Protein AF-A0AAJ6JNM7-F1 (afdb_monomer_lite)

Foldseek 3Di:
DDPDDDVVVVVVVVVVVCLCVPQVVVLVVDPVQADPVRDRDPVSVVVSVD

Structure (mmCIF, N/CA/C/O backbone):
data_AF-A0AAJ6JNM7-F1
#
_entry.id   AF-A0AAJ6JNM7-F1
#
loop_
_atom_site.group_PDB
_atom_site.id
_atom_site.type_symbol
_atom_site.label_atom_id
_atom_site.label_alt_id
_atom_site.label_comp_id
_atom_site.label_asym_id
_atom_site.label_entity_id
_atom_site.label_seq_id
_atom_site.pdbx_PDB_ins_code
_atom_site.Cartn_x
_atom_site.Cartn_y
_atom_site.Cartn_z
_atom_site.occupancy
_atom_site.B_iso_or_equiv
_atom_site.auth_seq_id
_atom_site.auth_comp_id
_atom_site.auth_asym_id
_atom_site.auth_atom_id
_atom_site.pdbx_PDB_model_num
ATOM 1 N N . MET A 1 1 ? -11.366 31.429 16.922 1.00 59.53 1 MET A N 1
ATOM 2 C CA . MET A 1 1 ? -11.877 30.489 15.904 1.00 59.53 1 MET A CA 1
ATOM 3 C C . MET A 1 1 ? -11.164 29.174 16.123 1.00 59.53 1 MET A C 1
ATOM 5 O O . MET A 1 1 ? -9.942 29.194 16.196 1.00 59.53 1 MET A O 1
ATOM 9 N N . ASP A 1 2 ? -11.908 28.091 16.311 1.00 73.31 2 ASP A N 1
ATOM 10 C CA . ASP A 1 2 ? -11.342 26.753 16.470 1.00 73.31 2 ASP A CA 1
ATOM 11 C C . ASP A 1 2 ? -11.306 26.064 15.096 1.00 73.31 2 ASP A C 1
ATOM 13 O O . ASP A 1 2 ? -12.342 25.923 14.448 1.00 73.31 2 ASP A O 1
ATOM 17 N N . PHE A 1 3 ? -10.105 25.715 14.633 1.00 80.81 3 PHE A N 1
ATOM 18 C CA . PHE A 1 3 ? -9.850 25.036 13.355 1.00 80.81 3 PHE A CA 1
ATOM 19 C C . PHE A 1 3 ? -9.378 23.595 13.568 1.00 80.81 3 PHE A C 1
ATOM 21 O O . PHE A 1 3 ? -8.743 23.006 12.690 1.00 80.81 3 PHE A O 1
ATOM 28 N N . MET A 1 4 ? -9.644 23.023 14.743 1.00 86.62 4 MET A N 1
ATOM 29 C CA . MET A 1 4 ? -9.285 21.642 14.995 1.00 86.62 4 MET A CA 1
ATOM 30 C C . MET A 1 4 ? -10.158 20.693 14.183 1.00 86.62 4 MET A C 1
ATOM 32 O O . MET A 1 4 ? -11.382 20.792 14.096 1.00 86.62 4 MET A O 1
ATOM 36 N N . VAL A 1 5 ? -9.482 19.737 13.567 1.00 88.69 5 VAL A N 1
ATOM 37 C CA . VAL A 1 5 ? -10.112 18.627 12.875 1.00 88.69 5 VAL A CA 1
ATOM 38 C C . VAL A 1 5 ? -10.755 17.731 13.930 1.00 88.69 5 VAL A C 1
ATOM 40 O O . VAL A 1 5 ? -10.126 17.377 14.925 1.00 88.69 5 VAL A O 1
ATOM 43 N N . SER A 1 6 ? -12.020 17.357 13.721 1.00 93.62 6 SER A N 1
ATOM 44 C CA . SER A 1 6 ? -12.720 16.491 14.675 1.00 93.62 6 SER A CA 1
ATOM 45 C C . SER A 1 6 ? -11.957 15.170 14.899 1.00 93.62 6 SER A C 1
ATOM 47 O O . SER A 1 6 ? -11.416 14.621 13.932 1.00 93.62 6 SER A O 1
ATOM 49 N N . PRO A 1 7 ? -11.986 14.588 16.114 1.00 94.00 7 PRO A N 1
ATOM 50 C CA . PRO A 1 7 ? -11.305 13.321 16.404 1.00 94.00 7 PRO A CA 1
ATOM 51 C C . PRO A 1 7 ? -11.664 12.184 15.436 1.00 94.00 7 PRO A C 1
ATOM 53 O O . PRO A 1 7 ? -10.823 11.362 15.087 1.00 94.00 7 PRO A O 1
ATOM 56 N N . ARG A 1 8 ? -12.905 12.169 14.931 1.00 95.06 8 ARG A N 1
ATOM 57 C CA . ARG A 1 8 ? -13.366 11.199 13.929 1.00 95.06 8 ARG A CA 1
ATOM 58 C C . ARG A 1 8 ? -12.598 11.301 12.609 1.00 95.06 8 ARG A C 1
ATOM 60 O O . ARG A 1 8 ? -12.329 10.287 11.977 1.00 95.06 8 ARG A O 1
ATOM 67 N N . VAL A 1 9 ? -12.273 12.511 12.165 1.00 95.81 9 VAL A N 1
ATOM 68 C CA . VAL A 1 9 ? -11.515 12.719 10.923 1.00 95.81 9 VAL A CA 1
ATOM 69 C C . VAL A 1 9 ? -10.035 12.395 11.132 1.00 95.81 9 VAL A C 1
ATOM 71 O O . VAL A 1 9 ? -9.407 11.852 10.224 1.00 95.81 9 VAL A O 1
ATOM 74 N N . GLU A 1 10 ? -9.491 12.652 12.325 1.00 96.31 10 GLU A N 1
ATOM 75 C CA . GLU A 1 10 ? -8.132 12.216 12.673 1.00 96.31 10 GLU A CA 1
ATOM 76 C C . GLU A 1 10 ? -7.991 10.688 12.673 1.00 96.31 10 GLU A C 1
ATOM 78 O O . GLU A 1 10 ? -7.007 10.175 12.141 1.00 96.31 10 GLU A O 1
ATOM 83 N N . ASP A 1 11 ? -8.992 9.948 13.165 1.00 97.06 11 ASP A N 1
ATOM 84 C CA . ASP A 1 11 ? -9.014 8.479 13.073 1.00 97.06 11 ASP A CA 1
ATOM 85 C C . ASP A 1 11 ? -8.907 8.001 11.616 1.00 97.06 11 ASP A C 1
ATOM 87 O O . ASP A 1 11 ? -8.036 7.196 11.267 1.00 97.06 11 ASP A O 1
ATOM 91 N N . PHE A 1 12 ? -9.735 8.558 10.726 1.00 97.44 12 PHE A N 1
ATOM 92 C CA . PHE A 1 12 ? -9.663 8.227 9.304 1.00 97.44 12 PHE A CA 1
ATOM 93 C C . PHE A 1 12 ? -8.297 8.568 8.705 1.00 97.44 12 PHE A C 1
ATOM 95 O O . PHE A 1 12 ? -7.742 7.763 7.955 1.00 97.44 12 PHE A O 1
ATOM 102 N N . ARG A 1 13 ? -7.718 9.720 9.059 1.00 97.06 13 ARG A N 1
ATOM 103 C CA . ARG A 1 13 ? -6.391 10.116 8.577 1.00 97.06 13 ARG A CA 1
ATOM 104 C C . ARG A 1 13 ? -5.316 9.131 9.023 1.00 97.06 13 ARG A C 1
ATOM 106 O O . ARG A 1 13 ? -4.510 8.713 8.195 1.00 97.06 13 ARG A O 1
ATOM 113 N N . ALA A 1 14 ? -5.325 8.719 10.288 1.00 97.62 14 ALA A N 1
ATOM 114 C CA . ALA A 1 14 ? -4.369 7.748 10.812 1.00 97.62 14 ALA A CA 1
ATOM 115 C C . ALA A 1 14 ? -4.462 6.403 10.072 1.00 97.62 14 ALA A C 1
ATOM 117 O O . ALA A 1 14 ? -3.439 5.823 9.695 1.00 97.62 14 ALA A O 1
ATOM 118 N N . ARG A 1 15 ? -5.685 5.937 9.791 1.00 97.88 15 ARG A N 1
ATOM 119 C CA . ARG A 1 15 ? -5.934 4.701 9.033 1.00 97.88 15 ARG A CA 1
ATOM 120 C C . ARG A 1 15 ? -5.457 4.799 7.583 1.00 97.88 15 ARG A C 1
ATOM 122 O O . ARG A 1 15 ? -4.817 3.869 7.096 1.00 97.88 15 ARG A O 1
ATOM 129 N N . ILE A 1 16 ? -5.701 5.929 6.916 1.00 97.31 16 ILE A N 1
ATOM 130 C CA . ILE A 1 16 ? -5.215 6.182 5.551 1.00 97.31 16 ILE A CA 1
ATOM 131 C C . ILE A 1 16 ? -3.685 6.205 5.524 1.00 97.31 16 ILE A C 1
ATOM 133 O O . ILE A 1 16 ? -3.085 5.540 4.684 1.0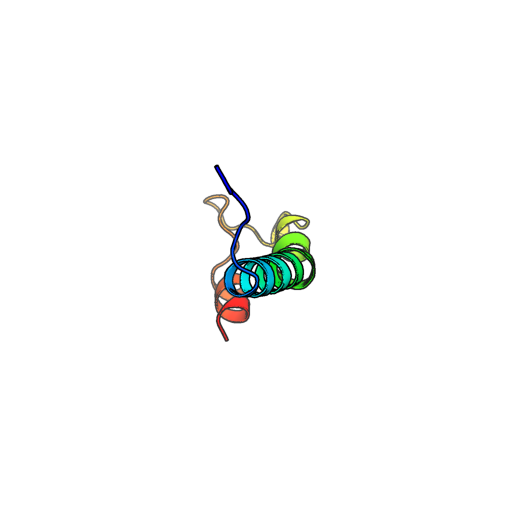0 97.31 16 ILE A O 1
ATOM 137 N N . VAL A 1 17 ? -3.039 6.911 6.458 1.00 98.19 17 VAL A N 1
ATOM 138 C CA . VAL A 1 17 ? -1.568 6.967 6.545 1.00 98.19 17 VAL A CA 1
ATOM 139 C C . VAL A 1 17 ? -0.981 5.570 6.726 1.00 98.19 17 VAL A C 1
ATOM 141 O O . VAL A 1 17 ? -0.018 5.218 6.046 1.00 98.19 17 VAL A O 1
ATOM 144 N N . ARG A 1 18 ? -1.580 4.759 7.604 1.00 98.31 18 ARG A N 1
ATOM 145 C CA . ARG A 1 18 ? -1.169 3.372 7.829 1.00 98.31 18 ARG A CA 1
ATOM 146 C C . ARG A 1 18 ? -1.267 2.543 6.550 1.00 98.31 18 ARG A C 1
ATOM 148 O O . ARG A 1 18 ? -0.293 1.907 6.166 1.00 98.31 18 ARG A O 1
ATOM 155 N N . PHE A 1 19 ? -2.408 2.600 5.866 1.00 97.75 19 PHE A N 1
ATOM 156 C CA . PHE A 1 19 ? -2.617 1.892 4.606 1.00 97.75 19 PHE A CA 1
ATOM 157 C C . PHE A 1 19 ? -1.619 2.326 3.525 1.00 97.75 19 PHE A C 1
ATOM 159 O O . PHE A 1 19 ? -0.976 1.487 2.900 1.00 97.75 19 PHE A O 1
ATOM 166 N N . VAL A 1 20 ? -1.438 3.635 3.331 1.00 97.44 20 VAL A N 1
ATOM 167 C CA . VAL A 1 20 ? -0.501 4.163 2.332 1.00 97.44 20 VAL A CA 1
ATOM 168 C C . VAL A 1 20 ? 0.915 3.680 2.620 1.00 97.44 20 VAL A C 1
ATOM 170 O O . VAL A 1 20 ? 1.584 3.184 1.716 1.00 97.44 20 VAL A O 1
ATOM 173 N N . LYS A 1 21 ? 1.363 3.790 3.874 1.00 98.38 21 LYS A N 1
ATOM 174 C CA . LYS A 1 21 ? 2.715 3.399 4.269 1.00 98.38 21 LYS A CA 1
ATOM 175 C C . LYS A 1 21 ? 2.963 1.905 4.092 1.00 98.38 21 LYS A C 1
ATOM 177 O O . LYS A 1 21 ? 4.006 1.529 3.568 1.00 98.38 21 LYS A O 1
ATOM 182 N N . ASP A 1 22 ? 2.017 1.082 4.523 1.00 97.50 22 ASP A N 1
ATOM 183 C CA . ASP A 1 22 ? 2.248 -0.353 4.662 1.00 97.50 22 ASP A CA 1
ATOM 184 C C . ASP A 1 22 ? 1.861 -1.135 3.397 1.00 97.50 22 ASP A C 1
ATOM 186 O O . ASP A 1 22 ? 2.364 -2.235 3.183 1.00 97.50 22 ASP A O 1
ATOM 190 N N . ARG A 1 23 ? 0.979 -0.588 2.547 1.00 97.00 23 ARG A N 1
ATOM 191 C CA . ARG A 1 23 ? 0.452 -1.277 1.355 1.00 97.00 23 ARG A CA 1
ATOM 192 C C . ARG A 1 23 ? 0.807 -0.574 0.047 1.00 97.00 23 ARG A C 1
ATOM 194 O O . ARG A 1 23 ? 1.269 -1.229 -0.878 1.00 97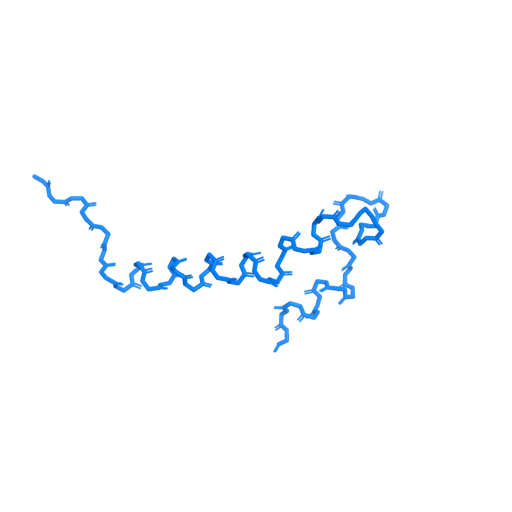.00 23 ARG A O 1
ATOM 201 N N . LEU A 1 24 ? 0.629 0.747 -0.044 1.00 96.56 24 LEU A N 1
ATOM 202 C CA . LEU A 1 24 ? 0.788 1.471 -1.315 1.00 96.56 24 LEU A CA 1
ATOM 203 C C . LEU A 1 24 ? 2.240 1.867 -1.624 1.00 96.56 24 LEU A C 1
ATOM 205 O O . LEU A 1 24 ? 2.704 1.673 -2.747 1.00 96.56 24 LEU A O 1
ATOM 209 N N . LEU A 1 25 ? 2.966 2.441 -0.659 1.00 97.44 25 LEU A N 1
ATOM 210 C CA . LEU A 1 25 ? 4.349 2.892 -0.866 1.00 97.44 25 LEU A CA 1
ATOM 211 C C . LEU A 1 25 ? 5.307 1.764 -1.287 1.00 97.44 25 LEU A C 1
ATOM 213 O O . LEU A 1 25 ? 6.103 2.012 -2.194 1.00 97.44 25 LEU A O 1
ATOM 217 N N . PRO A 1 26 ? 5.232 0.538 -0.728 1.00 97.19 26 PRO A N 1
ATOM 218 C CA . PRO A 1 26 ? 6.058 -0.575 -1.191 1.00 97.19 26 PRO A CA 1
ATOM 219 C C . PRO A 1 26 ? 5.842 -0.888 -2.673 1.00 97.19 26 PRO A C 1
ATOM 221 O O . PRO A 1 26 ? 6.807 -1.135 -3.393 1.00 97.19 26 PRO A O 1
ATOM 224 N N . LEU A 1 27 ? 4.594 -0.810 -3.152 1.00 97.06 27 LEU A N 1
ATOM 225 C CA . LEU A 1 27 ? 4.300 -1.029 -4.565 1.00 97.06 27 LEU A CA 1
ATOM 226 C C . LEU A 1 27 ? 4.914 0.062 -5.440 1.00 97.06 27 LEU A C 1
ATOM 228 O O . LEU A 1 27 ? 5.502 -0.253 -6.471 1.00 97.06 27 LEU A O 1
ATOM 232 N N . LYS A 1 28 ? 4.837 1.326 -5.004 1.00 96.25 28 LYS A N 1
ATOM 233 C CA . LYS A 1 28 ? 5.401 2.462 -5.743 1.00 96.25 28 LYS A CA 1
ATOM 234 C C . LYS A 1 28 ? 6.926 2.478 -5.806 1.00 96.25 28 LYS A C 1
ATOM 236 O O . LYS A 1 28 ? 7.471 3.075 -6.731 1.00 96.25 28 LYS A O 1
ATOM 241 N N . ALA A 1 29 ? 7.602 1.856 -4.843 1.00 97.56 29 ALA A N 1
ATOM 242 C CA . ALA A 1 29 ? 9.060 1.800 -4.785 1.00 97.56 29 ALA A CA 1
ATOM 243 C C . ALA A 1 29 ? 9.679 0.846 -5.824 1.00 97.56 29 ALA A C 1
ATOM 245 O O . ALA A 1 29 ? 10.886 0.904 -6.047 1.00 97.56 29 ALA A O 1
ATOM 246 N N . ASN A 1 30 ? 8.880 -0.023 -6.453 1.00 97.44 30 ASN A N 1
ATOM 247 C CA . ASN A 1 30 ? 9.357 -0.990 -7.436 1.00 97.44 30 ASN A CA 1
ATOM 248 C C . ASN A 1 30 ? 8.915 -0.604 -8.863 1.00 97.44 30 ASN A C 1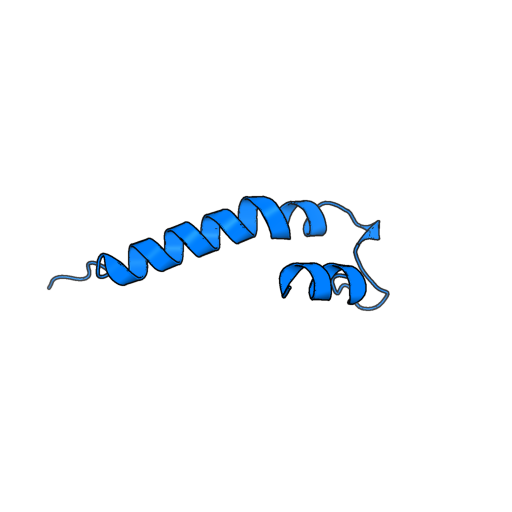
ATOM 250 O O . ASN A 1 30 ? 7.726 -0.707 -9.168 1.00 97.44 30 ASN A O 1
ATOM 254 N N . PRO A 1 31 ? 9.848 -0.244 -9.766 1.00 96.75 31 PRO A N 1
ATOM 255 C CA . PRO A 1 31 ? 9.539 0.053 -11.166 1.00 96.75 31 PRO A CA 1
ATOM 256 C C . PRO A 1 31 ? 8.821 -1.083 -11.913 1.00 96.75 31 PRO A C 1
ATOM 258 O O . PRO A 1 31 ? 8.036 -0.819 -12.815 1.00 96.75 31 PRO A O 1
ATOM 261 N N . ALA A 1 32 ? 9.026 -2.346 -11.523 1.00 97.69 32 ALA A N 1
ATOM 262 C CA . ALA A 1 32 ? 8.376 -3.495 -12.165 1.00 97.69 32 ALA A CA 1
ATOM 263 C C . ALA A 1 32 ? 6.864 -3.597 -11.880 1.00 97.69 32 ALA A C 1
ATOM 265 O O . ALA A 1 32 ? 6.163 -4.399 -12.503 1.00 97.69 32 ALA A O 1
ATOM 266 N N . ASN A 1 33 ? 6.363 -2.805 -10.930 1.00 98.19 33 ASN A N 1
ATOM 267 C CA . ASN A 1 33 ? 4.944 -2.746 -10.602 1.00 98.19 33 ASN A CA 1
ATOM 268 C C . ASN A 1 33 ? 4.170 -1.776 -11.492 1.00 98.19 33 ASN A C 1
ATOM 270 O O . ASN A 1 33 ? 2.956 -1.676 -11.328 1.00 98.19 33 ASN A O 1
ATOM 274 N N . TYR A 1 34 ? 4.843 -1.072 -12.401 1.00 98.19 34 TYR A N 1
ATOM 275 C CA . TYR A 1 34 ? 4.208 -0.137 -13.315 1.00 98.19 34 TYR A CA 1
ATOM 276 C C . TYR A 1 34 ? 3.934 -0.786 -14.675 1.00 98.19 34 TYR A C 1
ATOM 278 O O . TYR A 1 34 ? 4.681 -1.656 -15.128 1.00 98.19 34 TYR A O 1
ATOM 286 N N . ASP A 1 35 ? 2.828 -0.396 -15.300 1.00 97.38 35 ASP A N 1
ATOM 287 C CA . ASP A 1 35 ? 2.504 -0.744 -16.680 1.00 97.38 35 ASP A CA 1
ATOM 288 C C . ASP A 1 35 ? 3.108 0.265 -17.677 1.00 97.38 35 ASP A C 1
ATOM 290 O O . ASP A 1 35 ? 3.832 1.187 -17.305 1.00 97.38 35 ASP A O 1
ATOM 294 N N . ALA A 1 36 ? 2.818 0.096 -18.969 1.00 97.50 36 ALA A N 1
ATOM 295 C CA . ALA A 1 36 ? 3.331 0.968 -20.030 1.00 97.50 36 ALA A CA 1
ATOM 296 C C . ALA A 1 36 ? 2.812 2.422 -19.970 1.00 97.50 36 ALA A C 1
ATOM 298 O O . ALA A 1 36 ? 3.238 3.253 -20.770 1.00 97.50 36 ALA A O 1
ATOM 299 N N . HIS A 1 37 ? 1.879 2.721 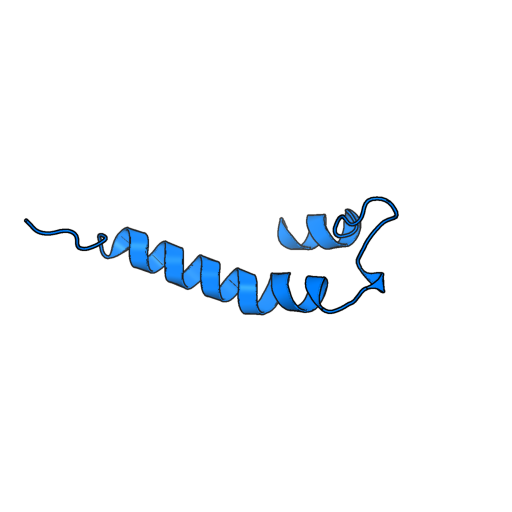-19.065 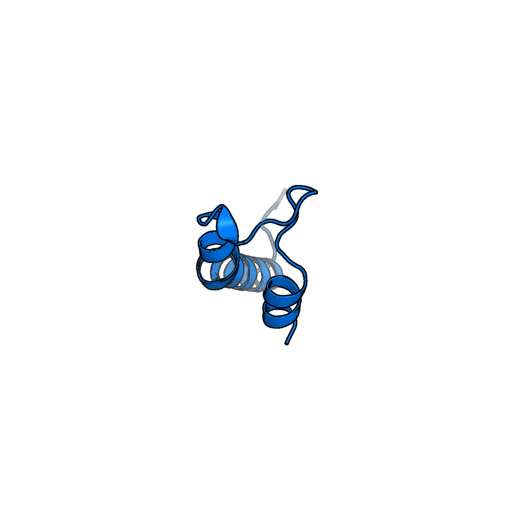1.00 96.88 37 HIS A N 1
ATOM 300 C CA . HIS A 1 37 ? 1.257 4.029 -18.882 1.00 96.88 37 HIS A CA 1
ATOM 301 C C . HIS A 1 37 ? 1.638 4.672 -17.542 1.00 96.88 37 HIS A C 1
ATOM 303 O O . HIS A 1 37 ? 0.948 5.589 -17.098 1.00 96.88 37 HIS A O 1
ATOM 309 N N . ASP A 1 38 ? 2.699 4.183 -16.889 1.00 94.50 38 ASP A N 1
ATOM 310 C CA . ASP A 1 38 ? 3.149 4.620 -15.562 1.00 94.50 38 ASP A CA 1
ATOM 311 C C . ASP A 1 38 ? 2.084 4.455 -14.459 1.00 94.50 38 ASP A C 1
ATOM 313 O O . ASP A 1 38 ? 2.166 5.068 -13.388 1.00 94.50 38 ASP A O 1
ATOM 317 N N . ASN A 1 39 ? 1.090 3.587 -14.671 1.00 97.12 39 ASN A N 1
ATOM 318 C CA . ASN A 1 39 ? 0.133 3.218 -13.634 1.00 97.12 39 ASN A CA 1
ATOM 319 C C . ASN A 1 39 ? 0.630 1.990 -12.879 1.00 97.12 39 ASN A C 1
ATOM 321 O O . ASN A 1 39 ? 1.295 1.132 -13.451 1.00 97.12 39 ASN A O 1
ATOM 325 N N . ILE A 1 40 ? 0.260 1.860 -11.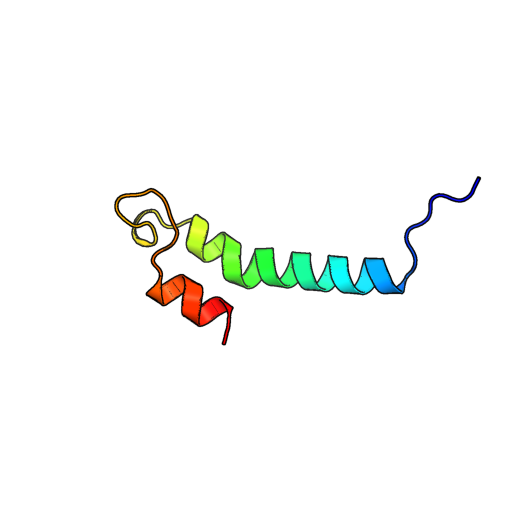600 1.00 97.12 40 ILE A N 1
ATOM 326 C CA . ILE A 1 40 ? 0.419 0.579 -10.900 1.00 97.12 40 ILE A CA 1
ATOM 327 C C . ILE A 1 40 ? -0.401 -0.459 -11.666 1.00 97.12 40 ILE A C 1
ATOM 329 O O . ILE A 1 40 ? -1.583 -0.231 -11.931 1.00 97.12 40 ILE A O 1
ATOM 333 N N . ARG A 1 41 ? 0.225 -1.590 -12.000 1.00 97.69 41 ARG A N 1
ATOM 334 C CA . ARG A 1 41 ? -0.425 -2.680 -12.723 1.00 97.69 41 ARG A CA 1
ATOM 335 C C . ARG A 1 41 ? -1.741 -3.060 -12.050 1.00 97.69 41 ARG A C 1
ATOM 337 O O . ARG A 1 41 ? -1.837 -3.158 -10.824 1.00 97.69 41 ARG A O 1
ATOM 344 N N . LEU A 1 42 ? -2.754 -3.287 -12.878 1.00 96.62 42 LEU A N 1
ATOM 345 C CA . LEU A 1 42 ? -4.126 -3.451 -12.414 1.00 96.62 42 LEU A CA 1
ATOM 346 C C . LEU A 1 42 ? -4.319 -4.681 -11.514 1.00 96.62 42 LEU A C 1
ATOM 348 O O . LEU A 1 42 ? -5.132 -4.632 -10.598 1.00 96.62 42 LEU A O 1
ATOM 352 N N . ASP A 1 43 ? -3.563 -5.759 -11.730 1.00 96.69 43 ASP A N 1
ATOM 353 C CA . ASP A 1 43 ? -3.574 -6.938 -10.858 1.00 96.69 43 ASP A CA 1
ATOM 354 C C . ASP A 1 43 ? -3.169 -6.577 -9.422 1.00 96.69 43 ASP A C 1
ATOM 356 O O . ASP A 1 43 ? -3.923 -6.840 -8.487 1.00 96.69 43 ASP A O 1
ATOM 360 N N . LEU A 1 44 ? -2.058 -5.855 -9.263 1.00 96.50 44 LEU A N 1
ATOM 361 C CA . LEU A 1 44 ? -1.583 -5.374 -7.962 1.00 96.50 44 LEU A CA 1
ATOM 362 C C . LEU A 1 44 ? -2.527 -4.331 -7.341 1.00 96.50 44 LEU A C 1
ATOM 364 O O . LEU A 1 44 ? -2.716 -4.300 -6.127 1.00 96.50 44 LEU A O 1
ATOM 368 N N . ALA A 1 45 ? -3.133 -3.463 -8.155 1.00 95.19 45 ALA A N 1
ATOM 369 C CA . ALA A 1 45 ? -4.093 -2.471 -7.671 1.00 95.19 45 ALA A CA 1
ATOM 370 C C . ALA A 1 45 ? -5.402 -3.114 -7.175 1.00 95.19 45 ALA A C 1
ATOM 372 O O . ALA A 1 45 ? -5.978 -2.671 -6.178 1.00 95.19 45 ALA A O 1
ATOM 373 N N . ASN A 1 46 ? -5.857 -4.184 -7.827 1.00 95.81 46 ASN A N 1
ATOM 374 C CA . ASN A 1 46 ? -7.040 -4.926 -7.400 1.00 95.81 46 ASN A CA 1
ATOM 375 C C . ASN A 1 46 ? -6.818 -5.605 -6.038 1.00 95.81 46 ASN A C 1
ATOM 377 O O . ASN A 1 46 ? -7.723 -5.592 -5.206 1.00 95.81 46 ASN A O 1
ATOM 381 N N . GLU A 1 47 ? -5.607 -6.093 -5.751 1.00 94.12 47 GLU A N 1
ATOM 382 C CA . GLU A 1 47 ? -5.241 -6.646 -4.433 1.00 94.12 47 GLU A CA 1
ATOM 383 C C . GLU A 1 47 ? -5.292 -5.619 -3.287 1.00 94.12 47 GLU A C 1
ATOM 385 O O . GLU A 1 47 ? -5.386 -5.990 -2.115 1.00 94.12 47 GLU A O 1
ATOM 390 N N . LEU A 1 48 ? -5.226 -4.318 -3.590 1.00 91.44 48 LEU A N 1
ATOM 391 C CA . LEU A 1 48 ? -5.386 -3.256 -2.591 1.00 91.44 48 LEU A CA 1
ATOM 392 C C . LEU A 1 48 ? -6.850 -2.988 -2.224 1.00 91.44 48 LEU A C 1
ATOM 394 O O . LEU A 1 48 ? -7.107 -2.356 -1.199 1.00 91.44 48 LEU A O 1
ATOM 398 N N . SER A 1 49 ? -7.777 -3.417 -3.080 1.00 83.19 49 SER A N 1
ATOM 399 C CA . SER A 1 49 ? -9.213 -3.140 -2.970 1.00 83.19 49 SER A CA 1
ATOM 400 C C . SER A 1 49 ? -10.009 -4.316 -2.390 1.00 83.19 49 SER A C 1
ATOM 402 O O . SER A 1 49 ? -11.194 -4.150 -2.104 1.00 83.19 49 SER A O 1
ATOM 404 N N . ALA A 1 50 ? -9.369 -5.484 -2.256 1.00 72.06 50 ALA A N 1
ATOM 405 C CA . ALA A 1 50 ? -9.910 -6.700 -1.648 1.00 72.06 50 ALA A CA 1
ATOM 406 C C . ALA A 1 50 ? -9.804 -6.665 -0.116 1.00 72.06 50 ALA A C 1
ATOM 408 O O . ALA A 1 50 ? -10.771 -7.117 0.537 1.00 72.06 50 ALA A O 1
#

Secondary structure (DSSP, 8-state):
---PPPHHHHHHHHHHHHHIIIIIHHHHT-GGGB-TTSSBPHHHHHHTT-

Radius of gyration: 15.23 Å; chains: 1; bounding box: 23×37×36 Å

pLDDT: mean 94.06, std 7.58, range [59.53, 98.38]

Sequence (50 aa):
MDFMVSPRVEDFRARIVRFVKDRLLPLKANPANYDAHDNIRLDLANELSA